Protein AF-A0A1W6CKR5-F1 (afdb_monomer_lite)

Sequence (97 aa):
MADEEKGRVLGHGPCPNCGHSAAYKVNKKGHLYVYCTVEGDGGCHTGSQSRSASGDKHLAKRIAKWTKAEDRKKYLGEAAAPAEQPKKSIWDMEIKL

Structure (mmCIF, N/CA/C/O backbone):
data_AF-A0A1W6CKR5-F1
#
_entry.id   AF-A0A1W6CKR5-F1
#
loop_
_atom_site.group_PDB
_atom_site.id
_atom_site.type_symbol
_atom_site.label_atom_id
_atom_site.label_alt_id
_atom_site.label_comp_id
_atom_site.label_asym_id
_atom_site.label_entity_id
_atom_site.label_seq_id
_atom_site.pdbx_PDB_ins_code
_atom_site.Cartn_x
_atom_site.Cartn_y
_atom_site.Cartn_z
_atom_site.occupancy
_atom_site.B_iso_or_equiv
_atom_site.auth_seq_id
_atom_site.auth_comp_id
_atom_site.auth_asym_id
_atom_site.auth_atom_id
_atom_site.pdbx_PDB_model_num
ATOM 1 N N . MET A 1 1 ? -16.208 -11.761 11.627 1.00 44.81 1 MET A N 1
ATOM 2 C CA . MET A 1 1 ? -16.052 -10.980 10.377 1.00 44.81 1 MET A CA 1
ATOM 3 C C . MET A 1 1 ? -14.574 -10.712 10.004 1.00 44.81 1 MET A C 1
ATOM 5 O O . MET A 1 1 ? -14.323 -9.773 9.271 1.00 44.81 1 MET A O 1
ATOM 9 N N . ALA A 1 2 ? -13.573 -11.475 10.482 1.00 45.50 2 ALA A N 1
ATOM 10 C CA . ALA A 1 2 ? -12.165 -11.020 10.493 1.00 45.50 2 ALA A CA 1
ATOM 11 C C . ALA A 1 2 ? -11.177 -11.807 9.599 1.00 45.50 2 ALA A C 1
ATOM 13 O O . ALA A 1 2 ? -9.971 -11.570 9.683 1.00 45.50 2 ALA A O 1
ATOM 14 N N . ASP A 1 3 ? -11.648 -12.752 8.777 1.00 50.41 3 ASP A N 1
ATOM 15 C CA . ASP A 1 3 ? -10.744 -13.672 8.065 1.00 50.41 3 ASP A CA 1
ATOM 16 C C . ASP A 1 3 ? -10.616 -13.415 6.551 1.00 50.41 3 ASP A C 1
ATOM 18 O O . ASP A 1 3 ? -9.551 -13.656 5.989 1.00 50.41 3 ASP A O 1
ATOM 22 N N . GLU A 1 4 ? -11.615 -12.805 5.903 1.00 53.19 4 GLU A N 1
ATOM 23 C CA . GLU A 1 4 ? -11.635 -12.618 4.437 1.00 53.19 4 GLU A CA 1
ATOM 24 C C . GLU A 1 4 ? -10.782 -11.451 3.901 1.00 53.19 4 GLU A C 1
ATOM 26 O O . GLU A 1 4 ? -10.590 -11.322 2.693 1.00 53.19 4 GLU A O 1
ATOM 31 N N . GLU A 1 5 ? -10.228 -10.586 4.756 1.00 57.22 5 GLU A N 1
ATOM 32 C CA . GLU A 1 5 ? -9.429 -9.438 4.289 1.00 57.22 5 GLU A CA 1
ATOM 33 C C . GLU A 1 5 ? -7.938 -9.771 4.075 1.00 57.22 5 GLU A C 1
ATOM 35 O O . GLU A 1 5 ? -7.192 -8.967 3.514 1.00 57.22 5 GLU A O 1
ATOM 40 N N . LYS A 1 6 ? -7.471 -10.954 4.494 1.00 63.72 6 LYS A N 1
ATOM 41 C CA . LYS A 1 6 ? -6.042 -11.306 4.504 1.00 63.72 6 LYS A CA 1
ATOM 42 C C . LYS A 1 6 ? -5.546 -11.655 3.096 1.00 63.72 6 LYS A C 1
ATOM 44 O O . LYS A 1 6 ? -6.018 -12.593 2.469 1.00 63.72 6 LYS A O 1
ATOM 49 N N . GLY A 1 7 ? -4.550 -10.921 2.601 1.00 67.06 7 GLY A N 1
ATOM 50 C CA . GLY A 1 7 ? -3.960 -11.110 1.268 1.00 67.06 7 GLY A CA 1
ATOM 51 C C . GLY A 1 7 ? -4.697 -10.386 0.138 1.00 67.06 7 GLY A C 1
ATOM 52 O O . GLY A 1 7 ? -4.232 -10.397 -1.004 1.00 67.06 7 GLY A O 1
ATOM 53 N N . ARG A 1 8 ? -5.809 -9.712 0.450 1.00 83.38 8 ARG A N 1
ATOM 54 C CA . ARG A 1 8 ? -6.616 -8.972 -0.519 1.00 83.38 8 ARG A CA 1
ATOM 55 C C . ARG A 1 8 ? -5.874 -7.737 -1.035 1.00 83.38 8 ARG A C 1
ATOM 57 O O . ARG A 1 8 ? -5.266 -6.999 -0.261 1.00 83.38 8 ARG A O 1
ATOM 64 N N . VAL A 1 9 ? -5.962 -7.494 -2.344 1.00 86.88 9 VAL A N 1
ATOM 65 C CA . VAL A 1 9 ? -5.453 -6.275 -2.993 1.00 86.88 9 VAL A CA 1
ATOM 66 C C . VAL A 1 9 ? -6.443 -5.129 -2.773 1.00 86.88 9 VAL A C 1
ATOM 68 O O . VAL A 1 9 ? -7.588 -5.194 -3.226 1.00 86.88 9 VAL A O 1
ATOM 71 N N . LEU A 1 10 ? -5.994 -4.071 -2.098 1.00 87.00 10 LEU A N 1
ATOM 72 C CA . LEU A 1 10 ? -6.761 -2.837 -1.889 1.00 87.00 10 LEU A CA 1
ATOM 73 C C . LEU A 1 10 ? -6.693 -1.906 -3.099 1.00 87.00 10 LEU A C 1
ATOM 75 O O . LEU A 1 10 ? -7.629 -1.150 -3.357 1.00 87.00 10 LEU A O 1
ATOM 79 N N . GLY A 1 11 ? -5.583 -1.956 -3.834 1.00 89.31 11 GLY A N 1
ATOM 80 C CA . GLY A 1 11 ? -5.377 -1.124 -5.005 1.00 89.31 11 GLY A CA 1
ATOM 81 C C . GLY A 1 11 ? -3.953 -1.172 -5.540 1.00 89.31 11 GLY A C 1
ATOM 82 O O . GLY A 1 11 ? -3.111 -1.938 -5.070 1.00 89.31 11 GLY A O 1
ATOM 83 N N . HIS A 1 12 ? -3.694 -0.319 -6.523 1.00 89.31 12 HIS A N 1
ATOM 84 C CA . HIS A 1 12 ? -2.406 -0.165 -7.186 1.00 89.31 12 HIS A CA 1
ATOM 85 C C . HIS A 1 12 ? -1.901 1.268 -7.038 1.00 89.31 12 HIS A C 1
ATOM 87 O O . HIS A 1 12 ? -2.676 2.226 -7.079 1.00 89.31 12 HIS A O 1
ATOM 93 N N . GLY A 1 13 ? -0.593 1.422 -6.876 1.00 89.50 13 GLY A N 1
ATOM 94 C CA . GLY A 1 13 ? 0.053 2.724 -6.760 1.00 89.50 13 GLY A CA 1
ATOM 95 C C . GLY A 1 13 ? 1.569 2.625 -6.901 1.00 89.50 13 GLY A C 1
ATOM 96 O O . GLY A 1 13 ? 2.098 1.518 -6.992 1.00 89.50 13 GLY A O 1
ATOM 97 N N . PRO A 1 14 ? 2.279 3.759 -6.927 1.00 88.94 14 PRO A N 1
ATOM 98 C CA . PRO A 1 14 ? 3.735 3.784 -6.995 1.00 88.94 14 PRO A CA 1
ATOM 99 C C . PRO A 1 14 ? 4.387 3.138 -5.767 1.00 88.94 14 PRO A C 1
ATOM 101 O O . PRO A 1 14 ? 4.090 3.490 -4.625 1.00 88.94 14 PRO A O 1
ATOM 104 N N . CYS A 1 15 ? 5.341 2.239 -6.002 1.00 87.00 15 CYS A N 1
ATOM 105 C CA . CYS A 1 15 ? 6.203 1.657 -4.989 1.00 87.00 15 CYS A CA 1
ATOM 106 C C . CYS A 1 15 ? 6.907 2.782 -4.215 1.00 87.00 15 CYS A C 1
ATOM 108 O O . CYS A 1 15 ? 7.479 3.682 -4.833 1.00 87.00 15 CYS A O 1
ATOM 110 N N . PRO A 1 16 ? 6.932 2.736 -2.872 1.00 85.19 16 PRO A N 1
ATOM 111 C CA . PRO A 1 16 ? 7.576 3.775 -2.077 1.00 85.19 16 PRO A CA 1
ATOM 112 C C . PRO A 1 16 ? 9.089 3.875 -2.295 1.00 85.19 16 PRO A C 1
ATOM 114 O O . PRO A 1 16 ? 9.651 4.910 -1.956 1.00 85.19 16 PRO A O 1
ATOM 117 N N . ASN A 1 17 ? 9.723 2.832 -2.841 1.00 85.62 17 ASN A N 1
ATOM 118 C CA . ASN A 1 17 ? 11.165 2.780 -3.057 1.00 85.62 17 ASN A CA 1
ATOM 119 C C . ASN A 1 17 ? 11.574 3.182 -4.487 1.00 85.62 17 ASN A C 1
ATOM 121 O O . ASN A 1 17 ? 12.423 4.045 -4.653 1.00 85.62 17 ASN A O 1
ATOM 125 N N . CYS A 1 18 ? 10.957 2.597 -5.524 1.00 83.44 18 CYS A N 1
ATOM 126 C CA . CYS A 1 18 ? 11.346 2.845 -6.925 1.00 83.44 18 CYS A CA 1
ATOM 127 C C . CYS A 1 18 ? 10.292 3.561 -7.784 1.00 83.44 18 CYS A C 1
ATOM 129 O O . CYS A 1 18 ? 10.519 3.773 -8.968 1.00 83.44 18 CYS A O 1
ATOM 131 N N . GLY A 1 19 ? 9.122 3.905 -7.239 1.00 83.12 19 GLY A N 1
ATOM 132 C CA . GLY A 1 19 ? 8.075 4.623 -7.977 1.00 83.12 19 GLY A CA 1
ATOM 133 C C . GLY A 1 19 ? 7.288 3.792 -9.000 1.00 83.12 19 GLY A C 1
ATOM 134 O O . GLY A 1 19 ? 6.226 4.232 -9.434 1.00 83.12 19 GLY A O 1
ATOM 135 N N . HIS A 1 20 ? 7.731 2.579 -9.343 1.00 85.94 20 HIS A N 1
ATOM 136 C CA . HIS A 1 20 ? 6.994 1.691 -10.247 1.00 85.94 20 HIS A CA 1
ATOM 137 C C . HIS A 1 20 ? 5.646 1.245 -9.681 1.00 85.94 20 HIS A C 1
ATOM 139 O O . HIS A 1 20 ? 5.465 1.148 -8.471 1.00 85.94 20 HIS A O 1
ATOM 145 N N . SER A 1 21 ? 4.699 0.916 -10.558 1.00 85.75 21 SER A N 1
ATOM 146 C CA . SER A 1 21 ? 3.381 0.433 -10.139 1.00 85.75 21 SER A CA 1
ATOM 147 C C . SER A 1 21 ? 3.488 -0.877 -9.350 1.00 85.75 21 SER A C 1
ATOM 149 O O . SER A 1 21 ? 4.038 -1.866 -9.828 1.00 85.75 21 SER A O 1
ATOM 151 N N . ALA A 1 22 ? 2.946 -0.884 -8.135 1.00 88.12 22 ALA A N 1
ATOM 152 C CA . ALA A 1 22 ? 2.921 -2.022 -7.231 1.00 88.12 22 ALA A CA 1
ATOM 153 C C . ALA A 1 22 ? 1.519 -2.209 -6.632 1.00 88.12 22 ALA A C 1
ATOM 155 O O . ALA A 1 22 ? 0.741 -1.263 -6.478 1.00 88.12 22 ALA A O 1
ATOM 156 N N . ALA A 1 23 ? 1.193 -3.455 -6.288 1.00 88.69 23 ALA A N 1
ATOM 157 C CA . ALA A 1 23 ? -0.069 -3.798 -5.643 1.00 88.69 23 ALA A CA 1
ATOM 158 C C . ALA A 1 23 ? 0.035 -3.616 -4.123 1.00 88.69 23 ALA A C 1
ATOM 160 O O . ALA A 1 23 ? 0.912 -4.190 -3.472 1.00 88.69 23 ALA A O 1
ATOM 161 N N . TYR A 1 24 ? -0.899 -2.857 -3.560 1.00 90.06 24 TYR A N 1
ATOM 162 C CA . TYR A 1 24 ? -1.067 -2.679 -2.124 1.00 90.06 24 TYR A CA 1
ATOM 163 C C . TYR A 1 24 ? -2.052 -3.722 -1.604 1.00 90.06 24 TYR A C 1
ATOM 165 O O . TYR A 1 24 ? -3.189 -3.811 -2.070 1.00 90.06 24 TYR A O 1
ATOM 173 N N . LYS A 1 25 ? -1.607 -4.523 -0.641 1.00 91.06 25 LYS A N 1
ATOM 174 C CA . LYS A 1 25 ? -2.331 -5.659 -0.071 1.00 91.06 25 LYS A CA 1
ATOM 175 C C . LYS A 1 25 ? -2.457 -5.513 1.440 1.00 91.06 25 LYS A C 1
ATOM 177 O O . LYS A 1 25 ? -1.646 -4.840 2.069 1.00 91.06 25 LYS A O 1
ATOM 182 N N . VAL A 1 26 ? -3.433 -6.189 2.032 1.00 89.69 26 VAL A N 1
ATOM 183 C CA . VAL A 1 26 ? -3.516 -6.345 3.492 1.00 89.69 26 VAL A CA 1
ATOM 184 C C . VAL A 1 26 ? -2.793 -7.625 3.897 1.00 89.69 26 VAL A C 1
ATOM 186 O O . VAL A 1 26 ? -3.027 -8.692 3.331 1.00 89.69 26 VAL A O 1
ATOM 189 N N . ASN A 1 27 ? -1.882 -7.542 4.862 1.00 86.25 27 ASN A N 1
ATOM 190 C CA . ASN A 1 27 ? -1.168 -8.704 5.378 1.00 86.25 27 ASN A CA 1
ATOM 191 C C . ASN A 1 27 ? -2.044 -9.529 6.344 1.00 86.25 27 ASN A C 1
ATOM 193 O O . ASN A 1 27 ? -3.138 -9.129 6.734 1.00 86.25 27 ASN A O 1
ATOM 197 N N . LYS A 1 28 ? -1.541 -10.686 6.794 1.00 80.31 28 LYS A N 1
ATOM 198 C CA . LYS A 1 28 ? -2.268 -11.569 7.732 1.00 80.31 28 LYS A CA 1
ATOM 199 C C . LYS A 1 28 ? -2.604 -10.913 9.082 1.00 80.31 28 LYS A C 1
ATOM 201 O O . LYS A 1 28 ? -3.463 -11.421 9.794 1.00 80.31 28 LYS A O 1
ATOM 206 N N . LYS A 1 29 ? -1.921 -9.817 9.430 1.00 81.62 29 LYS A N 1
ATOM 207 C CA . LYS A 1 29 ? -2.116 -9.038 10.661 1.00 81.62 29 LYS A CA 1
ATOM 208 C C . LYS A 1 29 ? -3.066 -7.845 10.470 1.00 81.62 29 LYS A C 1
ATOM 210 O O . LYS A 1 29 ? -3.260 -7.093 11.414 1.00 81.62 29 LYS A O 1
ATOM 215 N N . GLY A 1 30 ? -3.644 -7.659 9.280 1.00 83.12 30 GLY A N 1
ATOM 216 C CA . GLY A 1 30 ? -4.573 -6.561 8.996 1.00 83.12 30 GLY A CA 1
ATOM 217 C C . GLY A 1 30 ? -3.916 -5.230 8.603 1.00 83.12 30 GLY A C 1
ATOM 218 O O . GLY A 1 30 ? -4.623 -4.238 8.458 1.00 83.12 30 GLY A O 1
ATOM 219 N N . HIS A 1 31 ? -2.596 -5.194 8.397 1.00 87.00 31 HIS A N 1
ATOM 220 C CA . HIS A 1 31 ? -1.862 -3.982 8.009 1.00 87.00 31 HIS A CA 1
ATOM 221 C C . HIS A 1 31 ? -1.565 -3.931 6.511 1.00 87.00 31 HIS A C 1
ATOM 223 O O . HIS A 1 31 ? -1.407 -4.972 5.866 1.00 87.00 31 HIS A O 1
ATOM 229 N N . LEU A 1 32 ? -1.425 -2.723 5.964 1.00 89.12 32 LEU A N 1
ATOM 230 C CA . LEU A 1 32 ? -1.024 -2.519 4.578 1.00 89.12 32 LEU A CA 1
ATOM 231 C C . LEU A 1 32 ? 0.419 -2.963 4.328 1.00 89.12 32 LEU A C 1
ATOM 233 O O . LEU A 1 32 ? 1.362 -2.666 5.061 1.00 89.12 32 LEU A O 1
ATOM 237 N N . TYR A 1 33 ? 0.590 -3.641 3.208 1.00 90.12 33 TYR A N 1
ATOM 238 C CA . TYR A 1 33 ? 1.868 -4.067 2.686 1.00 90.12 33 TYR A CA 1
ATOM 239 C C . TYR A 1 33 ? 1.884 -3.887 1.174 1.00 90.12 33 TYR A C 1
ATOM 241 O O . TYR A 1 33 ? 0.921 -4.209 0.482 1.00 90.12 33 TYR A O 1
ATOM 249 N N . VAL A 1 34 ? 2.995 -3.387 0.656 1.00 90.25 34 VAL A N 1
ATOM 250 C CA . VAL A 1 34 ? 3.259 -3.282 -0.776 1.00 90.25 34 VAL A CA 1
ATOM 251 C C . VAL A 1 34 ? 4.532 -4.046 -1.090 1.00 90.25 34 VAL A C 1
ATOM 253 O O . VAL A 1 34 ? 5.527 -3.924 -0.374 1.00 90.25 34 VAL A O 1
ATOM 256 N N . TYR A 1 35 ? 4.495 -4.822 -2.168 1.00 86.75 35 TYR A N 1
ATOM 257 C CA . TYR A 1 35 ? 5.663 -5.513 -2.698 1.00 86.75 35 TYR A CA 1
ATOM 258 C C . TYR A 1 35 ? 5.844 -5.153 -4.164 1.00 86.75 35 TYR A C 1
ATOM 260 O O . TYR A 1 35 ? 4.939 -5.371 -4.976 1.00 86.75 35 TYR A O 1
ATOM 268 N N . CYS A 1 36 ? 7.001 -4.582 -4.498 1.00 85.06 36 CYS A N 1
ATOM 269 C CA . CYS A 1 36 ? 7.343 -4.300 -5.884 1.00 85.06 36 CYS A CA 1
ATOM 270 C C . CYS A 1 36 ? 7.771 -5.601 -6.565 1.00 85.06 36 CYS A C 1
ATOM 272 O O . CYS A 1 36 ? 8.877 -6.075 -6.339 1.00 85.06 36 CYS A O 1
ATOM 274 N N . THR A 1 37 ? 6.884 -6.169 -7.379 1.00 75.81 37 THR A N 1
ATOM 275 C CA . THR A 1 37 ? 7.084 -7.450 -8.085 1.00 75.81 37 THR A CA 1
ATOM 276 C C . THR A 1 37 ? 7.250 -7.285 -9.584 1.00 75.81 37 THR A C 1
ATOM 278 O O . THR A 1 37 ? 7.137 -8.275 -10.285 1.00 75.81 37 THR A O 1
ATOM 281 N N . VAL A 1 38 ? 7.471 -6.061 -10.079 1.00 73.12 38 VAL A N 1
ATOM 282 C CA . VAL A 1 38 ? 7.597 -5.801 -11.521 1.00 73.12 38 VAL A CA 1
ATOM 283 C C . VAL A 1 38 ? 8.589 -6.790 -12.134 1.00 73.12 38 VAL A C 1
ATOM 285 O O . VAL A 1 38 ? 9.780 -6.733 -11.844 1.00 73.12 38 VAL A O 1
ATOM 288 N N . GLU A 1 39 ? 8.058 -7.713 -12.938 1.00 59.78 39 GLU A N 1
ATOM 289 C CA . GLU A 1 39 ? 8.810 -8.728 -13.672 1.00 59.78 39 GLU A CA 1
ATOM 290 C C . GLU A 1 39 ? 9.387 -8.06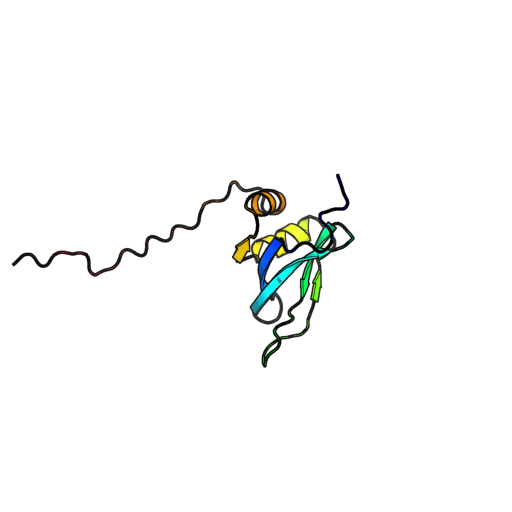0 -14.926 1.00 59.78 39 GLU A C 1
ATOM 292 O O . GLU A 1 39 ? 8.831 -8.141 -16.018 1.00 59.78 39 GLU A O 1
ATOM 297 N N . GLY A 1 40 ? 10.447 -7.276 -14.729 1.00 63.41 40 GLY A N 1
ATOM 298 C CA . GLY A 1 40 ? 11.135 -6.511 -15.767 1.00 63.41 40 GLY A CA 1
ATOM 299 C C . GLY A 1 40 ? 12.104 -5.484 -15.174 1.00 63.41 40 GLY A C 1
ATOM 300 O O . GLY A 1 40 ? 11.924 -5.048 -14.033 1.00 63.41 40 GLY A O 1
ATOM 301 N N . ASP A 1 41 ? 13.133 -5.124 -15.949 1.00 53.41 41 ASP A N 1
ATOM 302 C CA . ASP A 1 41 ? 14.200 -4.170 -15.603 1.00 53.41 41 ASP A CA 1
ATOM 303 C C . ASP A 1 41 ? 13.644 -2.913 -14.902 1.00 53.41 41 ASP A C 1
ATOM 305 O O . ASP A 1 41 ? 12.955 -2.095 -15.513 1.00 53.41 41 ASP A O 1
ATOM 309 N N . GLY A 1 42 ? 13.901 -2.778 -13.595 1.00 61.06 42 GLY A N 1
ATOM 310 C CA . GLY A 1 42 ? 13.473 -1.623 -12.785 1.00 61.06 42 GLY A CA 1
ATOM 311 C C . GLY A 1 42 ? 12.660 -1.953 -11.525 1.00 61.06 42 GLY A C 1
ATOM 312 O O . GLY A 1 42 ? 12.455 -1.088 -10.666 1.00 61.06 42 GLY A O 1
ATOM 313 N N . GLY A 1 43 ? 12.229 -3.203 -11.343 1.00 68.94 43 GLY A N 1
ATOM 314 C CA . GLY A 1 43 ? 11.683 -3.659 -10.064 1.00 68.94 43 GLY A CA 1
ATOM 315 C C . GLY A 1 43 ? 12.732 -3.592 -8.946 1.00 68.94 43 GLY A C 1
ATOM 316 O O . GLY A 1 43 ? 13.807 -4.165 -9.063 1.00 68.94 43 GLY A O 1
ATOM 317 N N . CYS A 1 44 ? 12.432 -2.938 -7.818 1.00 82.44 44 CYS A N 1
ATOM 318 C CA . CYS A 1 44 ? 13.363 -2.915 -6.678 1.00 82.44 44 CYS A CA 1
ATOM 319 C C . CYS A 1 44 ? 13.245 -4.141 -5.763 1.00 82.44 44 CYS A C 1
ATOM 321 O O . CYS A 1 44 ? 13.927 -4.195 -4.740 1.00 82.44 44 CYS A O 1
ATOM 323 N N . HIS A 1 45 ? 12.318 -5.066 -6.056 1.00 82.38 45 HIS A N 1
ATOM 324 C CA . HIS A 1 45 ? 12.027 -6.276 -5.269 1.00 82.38 45 HIS A CA 1
ATOM 325 C C . HIS A 1 45 ? 11.900 -6.038 -3.757 1.00 82.38 45 HIS A C 1
ATOM 327 O O . HIS A 1 45 ? 12.093 -6.941 -2.943 1.00 82.38 45 HIS A O 1
ATOM 333 N N . THR A 1 46 ? 11.561 -4.806 -3.371 1.00 82.88 46 THR A N 1
ATOM 334 C CA . THR A 1 46 ? 11.511 -4.370 -1.981 1.00 82.88 46 THR A CA 1
ATOM 335 C C . THR A 1 46 ? 10.068 -4.374 -1.500 1.00 82.88 46 THR A C 1
ATOM 337 O O . THR A 1 46 ? 9.143 -3.955 -2.206 1.00 82.88 46 THR A O 1
ATOM 340 N N . GLY A 1 47 ? 9.881 -4.846 -0.270 1.00 85.50 47 GLY A N 1
ATOM 341 C CA . GLY A 1 47 ? 8.614 -4.790 0.442 1.00 85.50 47 GLY A CA 1
ATOM 342 C C . GLY A 1 47 ? 8.586 -3.657 1.454 1.00 85.50 47 GLY A C 1
ATOM 343 O O . GLY A 1 47 ? 9.553 -3.436 2.175 1.00 85.50 47 GLY A O 1
ATOM 344 N N . SER A 1 48 ? 7.462 -2.957 1.547 1.00 86.44 48 SER A N 1
ATOM 345 C CA . SER A 1 48 ? 7.196 -2.008 2.629 1.00 86.44 48 SER A CA 1
ATOM 346 C C . SER A 1 48 ? 5.896 -2.390 3.313 1.00 86.44 48 SER A C 1
ATOM 348 O O . SER A 1 48 ? 4.860 -2.499 2.663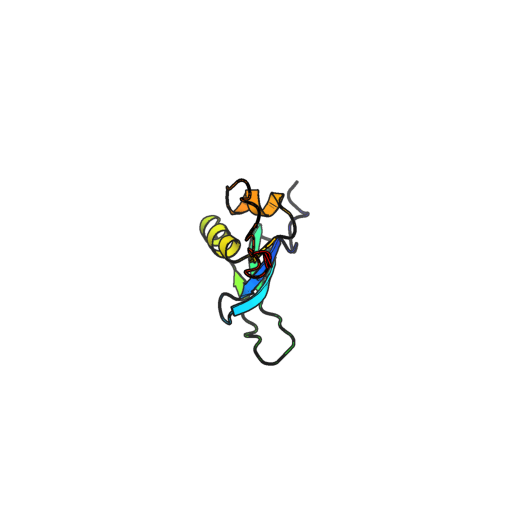 1.00 86.44 48 SER A O 1
ATOM 350 N N . GLN A 1 49 ? 5.954 -2.605 4.625 1.00 88.94 49 GLN A N 1
ATOM 351 C CA . GLN A 1 49 ? 4.793 -2.896 5.465 1.00 88.94 49 GLN A CA 1
ATOM 352 C C . GLN A 1 49 ? 4.659 -1.844 6.554 1.00 88.94 49 GLN A C 1
ATOM 354 O O . GLN A 1 49 ? 5.639 -1.476 7.204 1.00 88.94 49 GLN A O 1
ATOM 359 N N . SER A 1 50 ? 3.433 -1.415 6.806 1.00 88.62 50 SER A N 1
ATOM 360 C CA . SER A 1 50 ? 3.091 -0.704 8.030 1.00 88.62 50 SER A CA 1
ATOM 361 C C . SER A 1 50 ? 3.017 -1.679 9.211 1.00 88.62 50 SER A C 1
ATOM 363 O O . SER A 1 50 ? 2.870 -2.899 9.073 1.00 88.62 50 SER A O 1
ATOM 365 N N . ARG A 1 51 ? 3.156 -1.119 10.412 1.00 86.56 51 ARG A N 1
ATOM 366 C CA . ARG A 1 51 ? 3.003 -1.827 11.693 1.00 86.56 51 ARG A CA 1
ATOM 367 C C . ARG A 1 51 ? 2.023 -1.113 12.631 1.00 86.56 51 ARG A C 1
ATOM 369 O O . ARG A 1 51 ? 1.980 -1.413 13.817 1.00 86.56 51 ARG A O 1
ATOM 376 N N . SER A 1 52 ? 1.299 -0.117 12.126 1.00 86.69 52 SER A N 1
ATOM 377 C CA . SER A 1 52 ? 0.395 0.727 12.906 1.00 86.69 52 SER A CA 1
ATOM 378 C C . SER A 1 52 ? -0.673 1.342 12.007 1.00 86.69 52 SER A C 1
ATOM 380 O O . SER A 1 52 ? -0.427 1.565 10.820 1.00 86.69 52 SER A O 1
ATOM 382 N N . ALA A 1 53 ? -1.815 1.700 12.600 1.00 84.00 53 ALA A N 1
ATOM 383 C CA . ALA A 1 53 ? -2.913 2.366 11.899 1.00 84.00 53 ALA A CA 1
ATOM 384 C C . ALA A 1 53 ? -2.475 3.687 11.236 1.00 84.00 53 ALA A C 1
ATOM 386 O O . ALA A 1 53 ? -2.924 4.022 10.143 1.00 84.00 53 ALA A O 1
ATOM 387 N N . SER A 1 54 ? -1.556 4.432 11.856 1.00 85.19 54 SER A N 1
ATOM 388 C CA . SER A 1 54 ? -0.986 5.643 11.253 1.00 85.19 54 SER A CA 1
ATOM 389 C C . SER A 1 54 ? -0.147 5.311 10.016 1.00 85.19 54 SER A C 1
ATOM 391 O O . SER A 1 54 ? -0.284 5.965 8.984 1.00 85.19 54 SER A O 1
ATOM 393 N N . GLY A 1 55 ? 0.674 4.256 10.077 1.00 85.31 55 GLY A N 1
ATOM 394 C CA . GLY A 1 55 ? 1.439 3.772 8.925 1.00 85.31 55 GLY A CA 1
ATOM 395 C C . GLY A 1 55 ? 0.546 3.265 7.789 1.00 85.31 55 GLY A C 1
ATOM 396 O O . GLY A 1 55 ? 0.838 3.524 6.622 1.00 85.31 55 GLY A O 1
ATOM 397 N N . ASP A 1 56 ? -0.569 2.613 8.130 1.00 87.44 56 ASP A N 1
ATOM 398 C CA . ASP A 1 56 ? -1.590 2.169 7.175 1.00 87.44 56 ASP A CA 1
ATOM 399 C C . ASP A 1 56 ? -2.150 3.355 6.378 1.00 87.44 56 ASP A C 1
ATOM 401 O O . ASP A 1 56 ? -2.188 3.312 5.148 1.00 87.44 56 ASP A O 1
ATOM 405 N N . LYS A 1 57 ? -2.483 4.460 7.061 1.00 86.94 57 LYS A N 1
ATOM 406 C CA . LYS A 1 57 ? -2.940 5.706 6.421 1.00 86.94 57 LYS A CA 1
ATOM 407 C C . LYS A 1 57 ? -1.885 6.305 5.489 1.00 86.94 57 LYS A C 1
ATOM 409 O O . LYS A 1 57 ? -2.215 6.768 4.399 1.00 86.94 57 LYS A O 1
ATOM 414 N N . HIS A 1 58 ? -0.613 6.299 5.889 1.00 88.38 58 HIS A N 1
ATOM 415 C CA . HIS A 1 58 ? 0.472 6.821 5.052 1.00 88.38 58 HIS A CA 1
ATOM 416 C C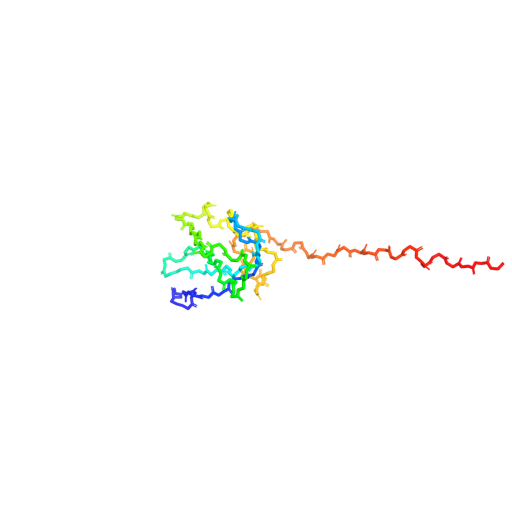 . HIS A 1 58 ? 0.678 6.002 3.774 1.00 88.38 58 HIS A C 1
ATOM 418 O O . HIS A 1 58 ? 0.879 6.586 2.708 1.00 88.38 58 HIS A O 1
ATOM 424 N N . LEU A 1 59 ? 0.604 4.671 3.860 1.00 88.19 59 LEU A N 1
ATOM 425 C CA . LEU A 1 59 ? 0.674 3.806 2.680 1.00 88.19 59 LEU A CA 1
ATOM 426 C C . LEU A 1 59 ? -0.578 3.944 1.808 1.00 88.19 59 LEU A C 1
ATOM 428 O O . LEU A 1 59 ? -0.453 4.031 0.590 1.00 88.19 59 LEU A O 1
ATOM 432 N N . ALA A 1 60 ? -1.762 4.047 2.414 1.00 88.75 60 ALA A N 1
ATOM 433 C CA . ALA A 1 60 ? -3.027 4.226 1.707 1.00 88.75 60 ALA A CA 1
ATOM 434 C C . ALA A 1 60 ? -3.051 5.486 0.828 1.00 88.75 60 ALA A C 1
ATOM 436 O O . ALA A 1 60 ? -3.566 5.445 -0.286 1.00 88.75 60 ALA A O 1
ATOM 437 N N . LYS A 1 61 ? -2.434 6.591 1.270 1.00 88.94 61 LYS A N 1
ATOM 438 C CA . LYS A 1 61 ? -2.318 7.830 0.472 1.00 88.94 61 LYS A CA 1
ATOM 439 C C . LYS A 1 61 ? -1.558 7.648 -0.845 1.00 88.94 61 LYS A C 1
ATOM 441 O O . LYS A 1 61 ? -1.727 8.451 -1.754 1.00 88.94 61 LYS A O 1
ATOM 446 N N . ARG A 1 62 ? -0.717 6.615 -0.952 1.00 87.94 62 ARG A N 1
ATOM 447 C CA . ARG A 1 62 ? 0.047 6.308 -2.170 1.00 87.94 62 ARG A CA 1
ATOM 448 C C . ARG A 1 62 ? -0.732 5.439 -3.156 1.00 87.94 62 ARG A C 1
ATOM 450 O O . ARG A 1 62 ? -0.275 5.252 -4.276 1.00 87.94 62 ARG A O 1
ATOM 457 N N . ILE A 1 63 ? -1.893 4.908 -2.775 1.00 89.69 63 ILE A N 1
ATOM 458 C CA . ILE A 1 63 ? -2.727 4.110 -3.675 1.00 89.69 63 ILE A CA 1
ATOM 459 C C . ILE A 1 63 ? -3.380 5.050 -4.692 1.00 89.69 63 ILE A C 1
ATOM 461 O O . ILE A 1 63 ? -4.263 5.837 -4.351 1.00 89.69 63 ILE A O 1
ATOM 465 N N . ALA A 1 64 ? -2.950 4.944 -5.949 1.00 87.56 64 ALA A N 1
ATOM 466 C CA . ALA A 1 64 ? -3.460 5.749 -7.056 1.00 87.56 64 ALA A CA 1
ATOM 467 C C . ALA A 1 64 ? -4.803 5.216 -7.578 1.00 87.56 64 ALA A C 1
ATOM 469 O O . ALA A 1 64 ? -5.701 5.989 -7.905 1.00 87.56 64 ALA A O 1
ATOM 470 N N . LYS A 1 65 ? -4.960 3.888 -7.627 1.00 87.56 65 LYS A N 1
ATOM 471 C CA . LYS A 1 65 ? -6.177 3.215 -8.087 1.00 87.56 65 LYS A CA 1
ATOM 472 C C . LYS A 1 65 ? -6.673 2.241 -7.029 1.00 87.56 65 LYS A C 1
ATOM 474 O O . LYS A 1 65 ? -6.030 1.229 -6.771 1.00 87.56 65 LYS A O 1
ATOM 479 N N . TRP A 1 66 ? -7.827 2.539 -6.448 1.00 88.75 66 TRP A N 1
ATOM 480 C CA . TRP A 1 66 ? -8.484 1.695 -5.452 1.00 88.75 66 TRP A CA 1
ATOM 481 C C . TRP A 1 66 ? -9.357 0.633 -6.118 1.00 88.75 66 TRP A C 1
ATOM 483 O O . TRP A 1 66 ? -10.050 0.925 -7.090 1.00 88.75 66 TRP A O 1
ATOM 493 N N . THR A 1 67 ? -9.350 -0.585 -5.578 1.00 87.50 67 THR A N 1
ATOM 494 C CA . THR A 1 67 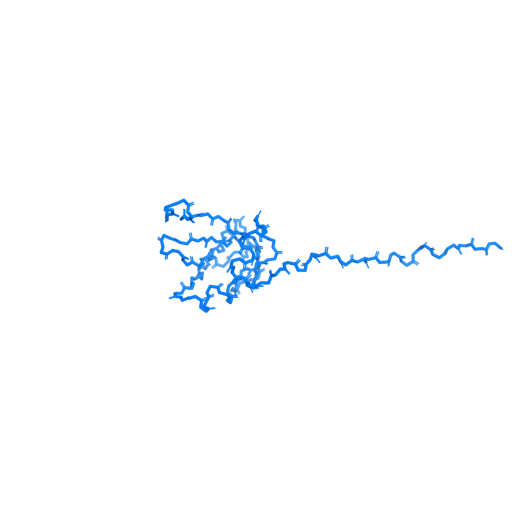? -10.191 -1.690 -6.064 1.00 87.50 67 THR A CA 1
ATOM 495 C C . THR A 1 67 ? -11.645 -1.522 -5.623 1.00 87.50 67 THR A C 1
ATOM 497 O O . THR A 1 67 ? -12.555 -1.790 -6.400 1.00 87.50 67 THR A O 1
ATOM 500 N N . LYS A 1 68 ? -11.881 -1.065 -4.383 1.00 84.94 68 LYS A N 1
ATOM 501 C CA . LYS A 1 68 ? -13.219 -0.728 -3.873 1.00 84.94 68 LYS A CA 1
ATOM 502 C C . LYS A 1 68 ? -13.227 0.655 -3.231 1.00 84.94 68 LYS A C 1
ATOM 504 O O . LYS A 1 68 ? -12.298 1.031 -2.516 1.00 84.94 68 LYS A O 1
ATOM 509 N N . ALA A 1 69 ? -14.317 1.391 -3.439 1.00 81.44 69 ALA A N 1
ATOM 510 C CA . ALA A 1 69 ? -14.522 2.704 -2.829 1.00 81.44 69 ALA A CA 1
ATOM 511 C C . ALA A 1 69 ? -14.667 2.630 -1.296 1.00 81.44 69 ALA A C 1
ATOM 513 O O . ALA A 1 69 ? -14.312 3.576 -0.596 1.00 81.44 69 ALA A O 1
ATOM 514 N N . GLU A 1 70 ? -15.153 1.503 -0.772 1.00 84.00 70 GLU A N 1
ATOM 515 C CA . GLU A 1 70 ? -15.299 1.250 0.667 1.00 84.00 70 GLU A CA 1
ATOM 516 C C . GLU A 1 70 ? -13.944 1.190 1.379 1.00 84.00 70 GLU A C 1
ATOM 518 O O . GLU A 1 70 ? -13.765 1.816 2.423 1.00 84.00 70 GLU A O 1
ATOM 523 N N . ASP A 1 71 ? -12.957 0.520 0.776 1.00 83.56 71 ASP A N 1
ATOM 524 C CA . ASP A 1 71 ? -11.605 0.437 1.335 1.00 83.56 71 ASP A CA 1
ATOM 525 C C . ASP A 1 71 ? -10.946 1.823 1.360 1.00 83.56 71 ASP A C 1
ATOM 527 O O . ASP A 1 71 ? -10.321 2.205 2.349 1.00 83.56 71 ASP A O 1
ATOM 531 N N . ARG A 1 72 ? -11.155 2.629 0.308 1.00 81.88 72 ARG A N 1
ATOM 532 C CA . ARG A 1 72 ? -10.679 4.019 0.267 1.00 81.88 72 ARG A CA 1
ATOM 533 C C . ARG A 1 72 ? -11.225 4.820 1.450 1.00 81.88 72 ARG A C 1
ATOM 535 O O . ARG A 1 72 ? -10.456 5.500 2.127 1.00 81.88 72 ARG A O 1
ATOM 542 N N . LYS A 1 73 ? -12.528 4.704 1.732 1.00 81.88 73 LYS A N 1
ATOM 543 C CA . LYS A 1 73 ? -13.175 5.372 2.874 1.00 81.88 73 LYS A CA 1
ATOM 544 C C . LYS A 1 73 ? -12.636 4.861 4.216 1.00 81.88 73 LYS A C 1
ATOM 546 O O . LYS A 1 73 ? -12.323 5.677 5.078 1.00 81.88 73 LYS A O 1
ATOM 551 N N . LYS A 1 74 ? -12.455 3.543 4.376 1.00 83.06 74 LYS A N 1
ATOM 552 C CA . LYS A 1 74 ? -11.919 2.907 5.599 1.00 83.06 74 LYS A CA 1
ATOM 553 C C . LYS A 1 74 ? -10.523 3.420 5.961 1.00 83.06 74 LYS A C 1
ATOM 555 O O . LYS A 1 74 ? -10.258 3.701 7.127 1.00 83.06 74 LYS A O 1
ATOM 560 N N . TYR A 1 75 ? -9.638 3.554 4.973 1.00 81.62 75 TYR A N 1
ATOM 561 C CA . TYR A 1 75 ? -8.236 3.903 5.217 1.00 81.62 75 TYR A CA 1
ATOM 562 C C . TYR A 1 75 ? -7.930 5.401 5.133 1.00 81.62 75 TYR A C 1
ATOM 564 O O . TYR A 1 75 ? -7.048 5.866 5.851 1.00 81.62 75 TYR A O 1
ATOM 572 N N . LEU A 1 76 ? -8.625 6.174 4.294 1.00 82.38 76 LEU A N 1
ATOM 573 C CA . LEU A 1 76 ? -8.386 7.619 4.172 1.00 82.38 76 LEU A CA 1
ATOM 574 C C . LEU A 1 76 ? -9.349 8.471 5.006 1.00 82.38 76 LEU A C 1
ATOM 576 O O . LEU A 1 76 ? -9.051 9.634 5.243 1.00 82.38 76 LEU A O 1
ATOM 580 N N . GLY A 1 77 ? -10.460 7.910 5.495 1.00 69.69 77 GLY A N 1
ATOM 581 C CA . GLY A 1 77 ? -11.428 8.635 6.326 1.00 69.69 77 GLY A CA 1
ATOM 582 C C . GLY A 1 77 ? -12.265 9.674 5.571 1.00 69.69 77 GLY A C 1
ATOM 583 O O . GLY A 1 77 ? -13.018 10.410 6.195 1.00 69.69 77 GLY A O 1
ATOM 584 N N . GLU A 1 78 ? -12.160 9.725 4.242 1.00 58.31 78 GLU A N 1
ATOM 585 C CA . GLU A 1 78 ? -12.779 10.748 3.401 1.00 58.31 78 GLU A CA 1
ATOM 586 C C . GLU A 1 78 ? -13.808 10.118 2.456 1.00 58.31 78 GLU A C 1
ATOM 588 O O . GLU A 1 78 ? -13.531 9.127 1.768 1.00 58.31 78 GLU A O 1
ATOM 593 N N . ALA A 1 79 ? -15.008 10.704 2.404 1.00 46.00 79 ALA A N 1
ATOM 594 C CA . ALA A 1 79 ? -15.925 10.524 1.291 1.00 46.00 79 ALA A CA 1
ATOM 595 C C . ALA A 1 79 ? -15.165 10.909 0.020 1.00 46.00 79 ALA A C 1
ATOM 597 O O . ALA A 1 79 ? -14.831 12.069 -0.180 1.00 46.00 79 ALA A O 1
ATOM 598 N N . ALA A 1 80 ? -14.822 9.897 -0.774 1.00 41.97 80 ALA A N 1
ATOM 599 C CA . ALA A 1 80 ? -14.133 10.015 -2.044 1.00 41.97 80 ALA A CA 1
ATOM 600 C C . ALA A 1 80 ? -14.587 11.263 -2.814 1.00 41.97 80 ALA A C 1
ATOM 602 O O . ALA A 1 80 ? -15.653 11.233 -3.419 1.00 41.97 80 ALA A O 1
ATOM 603 N N . ALA A 1 81 ? -13.764 12.314 -2.855 1.00 41.28 81 ALA A N 1
ATOM 604 C CA . ALA A 1 81 ? -13.813 13.221 -3.987 1.00 41.28 81 ALA A CA 1
ATOM 605 C C . ALA A 1 81 ? -13.514 12.348 -5.222 1.00 41.28 81 ALA A C 1
ATOM 607 O O . ALA A 1 81 ? -12.456 11.682 -5.253 1.00 41.28 81 ALA A O 1
ATOM 608 N N . PRO A 1 82 ? -14.472 12.203 -6.156 1.00 48.25 82 PRO A N 1
ATOM 609 C CA . PRO A 1 82 ? -14.223 11.502 -7.396 1.00 48.25 82 PRO A CA 1
ATOM 610 C C . PRO A 1 82 ? -13.188 12.282 -8.201 1.00 48.25 82 PRO A C 1
ATOM 612 O O . PRO A 1 82 ? -13.087 13.506 -8.136 1.00 48.25 82 PRO A O 1
ATOM 615 N N . ALA A 1 83 ? -12.383 11.527 -8.934 1.00 57.75 83 ALA A N 1
ATOM 616 C CA . ALA A 1 83 ? -11.556 12.070 -9.982 1.00 57.75 83 ALA A CA 1
ATOM 617 C C . ALA A 1 83 ? -12.465 12.714 -11.033 1.00 57.75 83 ALA A C 1
ATOM 619 O O . ALA A 1 83 ? -13.22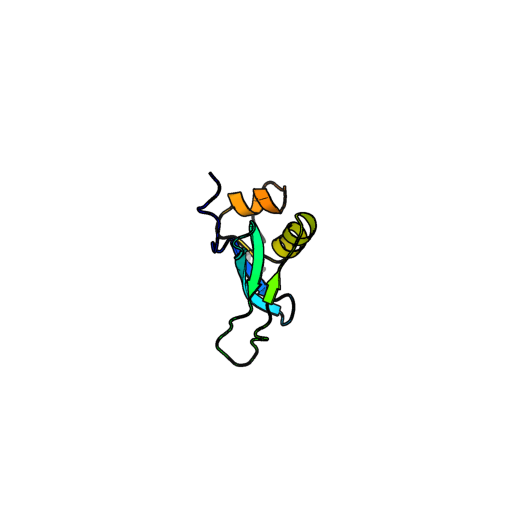0 12.013 -11.693 1.00 57.75 83 ALA A O 1
ATOM 620 N N . GLU A 1 84 ? -12.349 14.019 -11.223 1.00 45.88 84 GLU A N 1
ATOM 621 C CA . GLU A 1 84 ? -12.736 14.653 -12.474 1.00 45.88 84 GLU A CA 1
ATOM 622 C C . GLU A 1 84 ? -11.735 15.776 -12.725 1.00 45.88 84 GLU A C 1
ATOM 624 O O . GLU A 1 84 ? -11.831 16.873 -12.184 1.00 45.88 84 GLU A O 1
ATOM 629 N N . GLN A 1 85 ? -10.690 15.470 -13.495 1.00 59.00 85 GLN A N 1
ATOM 630 C CA . GLN A 1 85 ? -10.056 16.525 -14.268 1.00 59.00 85 GLN A CA 1
ATOM 631 C C . GLN A 1 85 ? -10.895 16.682 -15.534 1.00 59.00 85 GLN A C 1
ATOM 633 O O . GLN A 1 85 ? -10.783 15.825 -16.417 1.00 59.00 85 GLN A O 1
ATOM 638 N N . PRO A 1 86 ? -11.703 17.744 -15.685 1.00 49.22 86 PRO A N 1
ATOM 639 C CA . PRO A 1 86 ? -12.129 18.135 -17.010 1.00 49.22 86 PRO A CA 1
ATOM 640 C C . PRO A 1 86 ? -10.881 18.663 -17.719 1.00 49.22 86 PRO A C 1
ATOM 642 O O . PRO A 1 86 ? -10.467 19.808 -17.530 1.00 49.22 86 PRO A O 1
ATOM 645 N N . LYS A 1 87 ? -10.250 17.821 -18.545 1.00 58.25 87 LYS A N 1
ATOM 646 C CA . LYS A 1 87 ? -9.423 18.329 -19.638 1.00 58.25 87 LYS A CA 1
ATOM 647 C C . LYS A 1 87 ? -10.374 19.084 -20.561 1.00 58.25 87 LYS A C 1
ATOM 649 O O . LYS A 1 87 ? -10.960 18.484 -21.454 1.00 58.25 87 LYS A O 1
ATOM 654 N N . LYS A 1 88 ? -10.562 20.385 -20.321 1.00 52.38 88 LYS A N 1
ATOM 655 C CA . LYS A 1 88 ? -11.122 21.274 -21.337 1.00 52.38 88 LYS A CA 1
ATOM 656 C C . LYS A 1 88 ? -10.158 21.226 -22.520 1.00 52.38 88 LYS A C 1
ATOM 658 O O . LYS A 1 88 ? -9.040 21.731 -22.442 1.00 52.38 88 LYS A O 1
ATOM 663 N N . SER A 1 89 ? -10.564 20.521 -23.567 1.00 58.47 89 SER A N 1
ATOM 664 C CA . SER A 1 89 ? -9.947 20.563 -24.883 1.00 58.47 89 SER A CA 1
ATOM 665 C C . SER A 1 89 ? -9.935 22.016 -25.347 1.00 58.47 89 SER A C 1
ATOM 667 O O . SER A 1 89 ? -10.971 22.666 -25.428 1.00 58.47 89 SER A O 1
ATOM 669 N N . ILE A 1 90 ? -8.750 22.532 -25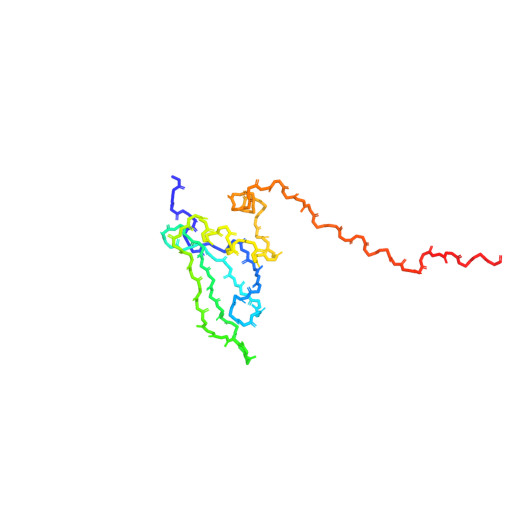.664 1.00 59.75 90 ILE A N 1
ATOM 670 C CA . ILE A 1 90 ? -8.540 23.905 -26.149 1.00 59.75 90 ILE A CA 1
ATOM 671 C C . ILE A 1 90 ? -9.076 24.134 -27.582 1.00 59.75 90 ILE A C 1
ATOM 673 O O . ILE A 1 90 ? -8.826 25.172 -28.177 1.00 59.75 90 ILE A O 1
ATOM 677 N N . TRP A 1 91 ? -9.803 23.158 -28.136 1.00 60.12 91 TRP A N 1
ATOM 678 C CA . TRP A 1 91 ? -10.220 23.083 -29.540 1.00 60.12 91 TRP A CA 1
ATOM 679 C C . TRP A 1 91 ? -11.734 23.253 -29.754 1.00 60.12 91 TRP A C 1
ATOM 681 O O . TRP A 1 91 ? -12.178 23.224 -30.894 1.00 60.12 91 TRP A O 1
ATOM 691 N N . ASP A 1 92 ? -12.518 23.468 -28.692 1.00 56.84 92 ASP A N 1
ATOM 692 C CA . ASP A 1 92 ? -13.976 23.692 -28.771 1.00 56.84 92 ASP A CA 1
ATOM 693 C C . ASP A 1 92 ? -14.361 25.182 -28.894 1.00 56.84 92 ASP A C 1
ATOM 695 O O . ASP A 1 92 ? -15.520 25.553 -28.738 1.00 56.84 92 ASP A O 1
ATOM 699 N N . MET A 1 93 ? -13.402 26.079 -29.159 1.00 54.44 93 MET A N 1
ATOM 700 C CA . MET A 1 93 ? -13.735 27.449 -29.560 1.00 54.44 93 MET A CA 1
ATOM 701 C C . MET A 1 93 ? -13.951 27.469 -31.068 1.00 54.44 93 MET A C 1
ATOM 703 O O . MET A 1 93 ? -13.015 27.626 -31.848 1.00 54.44 93 MET A O 1
ATOM 707 N N . GLU A 1 94 ? -15.215 27.244 -31.428 1.00 54.88 94 GLU A N 1
ATOM 708 C CA . GLU A 1 94 ? -15.828 27.490 -32.729 1.00 54.88 94 GLU A CA 1
ATOM 709 C C . GLU A 1 94 ? -15.084 28.550 -33.554 1.00 54.88 94 GLU A C 1
ATOM 711 O O . GLU A 1 94 ? -15.022 29.731 -33.203 1.00 54.88 94 GLU A O 1
ATOM 716 N N . ILE A 1 95 ? -14.596 28.112 -34.713 1.00 58.31 95 ILE A N 1
ATOM 717 C CA . ILE A 1 95 ? -14.383 28.954 -35.885 1.00 58.31 95 ILE A CA 1
ATOM 718 C C . ILE A 1 95 ? -15.746 29.576 -36.222 1.00 58.31 95 ILE A C 1
ATOM 720 O O . ILE A 1 95 ? -16.595 28.935 -36.841 1.00 58.31 95 ILE A O 1
ATOM 724 N N . LYS A 1 96 ? -15.981 30.817 -35.784 1.00 51.41 96 LYS A N 1
ATOM 725 C CA . LYS A 1 96 ? -16.974 31.685 -36.420 1.00 51.41 96 LYS A CA 1
ATOM 726 C C . LYS A 1 96 ? -16.296 32.337 -37.621 1.00 51.41 96 LYS A C 1
ATOM 728 O O . LYS A 1 96 ? -15.391 33.151 -37.446 1.00 51.41 96 LYS A O 1
ATOM 733 N N . LEU A 1 97 ? -16.711 31.860 -38.797 1.00 49.28 97 LEU A N 1
ATOM 734 C CA . LEU A 1 97 ? -16.528 32.485 -40.109 1.00 49.28 97 LEU A CA 1
ATOM 735 C C . LEU A 1 97 ? -16.846 33.987 -40.070 1.00 49.28 97 LEU A C 1
ATOM 737 O O . LEU A 1 97 ? -17.822 34.352 -39.372 1.00 49.28 97 LEU A O 1
#

pLDDT: mean 75.4, std 15.4, range [41.28, 91.06]

Foldseek 3Di:
DQQVQAFDFFAWFADPPQGDIWTWGQHPVRWIKTAQPPPDPRGPRDMDTDPDLVVRLVVLVRGPGGPDQVSNCVNPVDDDPDDDDPPPDPPPPDDDD

Secondary structure (DSSP, 8-state):
--STTTT-EEEEEE-TTT-SEEEEEE-TTS-EEEE---SSTT----EEE--SHHHHHHHHTT-SEES-HHHHHHHH-S--PPP------TT-S----

Radius of gyration: 17.82 Å; chains: 1; bounding box: 31×46×53 Å